Protein AF-A0AAP0M7S3-F1 (afdb_monomer_lite)

Radius of gyration: 16.76 Å; chains: 1; bounding box: 38×35×42 Å

Sequence (106 aa):
MNNKAIVDDWRIKPRLPLLWFIDFLLKQRPIADAIFEDVKRRETLRNILLSIYANKKSVDETLVEIIREPANDEGALDAFVSIVTGPPGPNPVQLMPSISIPVLVL

Organism: NCBI:txid2935761

Secondary structure (DSSP, 8-state):
--TTSSTT-TTT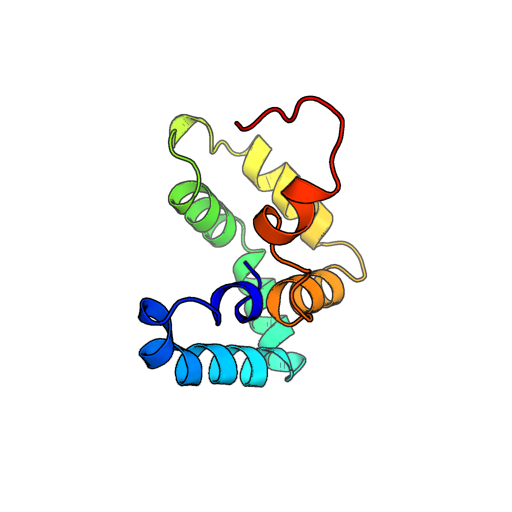GGGHHHHHHHHHHHTSHHHHHHHHHHHTSHHHHHHHHHHH-S-GGG--HHHHHHHHGGGGSTTHHHHHHHHHHSPPPPPHHHHGGG--S-----

Structure (mmCIF, N/CA/C/O backbone):
data_AF-A0AAP0M7S3-F1
#
_entry.id   AF-A0AAP0M7S3-F1
#
loop_
_atom_site.group_PDB
_atom_site.id
_atom_site.type_symbol
_atom_site.label_atom_id
_atom_site.label_alt_id
_atom_site.label_comp_id
_atom_site.label_asym_id
_atom_site.label_entity_id
_atom_site.label_seq_id
_atom_site.pdbx_PDB_ins_code
_atom_site.Cartn_x
_atom_site.Cartn_y
_atom_site.Cartn_z
_atom_site.occupancy
_atom_site.B_iso_or_equiv
_atom_site.auth_seq_id
_atom_site.auth_comp_id
_atom_site.auth_asym_id
_atom_site.auth_atom_id
_atom_site.pdbx_PDB_model_num
ATOM 1 N N . MET A 1 1 ? 4.801 0.216 -2.071 1.00 47.69 1 MET A N 1
ATOM 2 C CA . MET A 1 1 ? 5.813 0.016 -3.132 1.00 47.69 1 MET A CA 1
ATOM 3 C C . MET A 1 1 ? 6.412 -1.356 -2.938 1.00 47.69 1 MET A C 1
ATOM 5 O O . MET A 1 1 ? 6.906 -1.624 -1.851 1.00 47.69 1 MET A O 1
ATOM 9 N N . ASN A 1 2 ? 6.308 -2.209 -3.953 1.00 54.97 2 ASN A N 1
ATOM 10 C CA . ASN A 1 2 ? 6.906 -3.535 -3.954 1.00 54.97 2 ASN A CA 1
ATOM 11 C C . ASN A 1 2 ? 8.407 -3.411 -3.649 1.00 54.97 2 ASN A C 1
ATOM 13 O O . ASN A 1 2 ? 9.156 -2.749 -4.374 1.00 54.97 2 ASN A O 1
ATOM 17 N N . ASN A 1 3 ? 8.820 -4.008 -2.540 1.00 54.75 3 ASN A N 1
ATOM 18 C CA . ASN A 1 3 ? 10.181 -3.968 -2.010 1.00 54.75 3 ASN A CA 1
ATOM 19 C C . ASN A 1 3 ? 11.232 -4.538 -2.977 1.00 54.75 3 ASN A C 1
ATOM 21 O O . ASN A 1 3 ? 12.417 -4.226 -2.850 1.00 54.75 3 ASN A O 1
ATOM 25 N N . LYS A 1 4 ? 10.805 -5.309 -3.979 1.00 55.38 4 LYS A N 1
ATOM 26 C CA . LYS A 1 4 ? 11.673 -5.886 -5.004 1.00 55.38 4 LYS A CA 1
ATOM 27 C C . LYS A 1 4 ? 11.871 -4.985 -6.228 1.00 55.38 4 LYS A C 1
ATOM 29 O O . LYS A 1 4 ? 12.741 -5.267 -7.033 1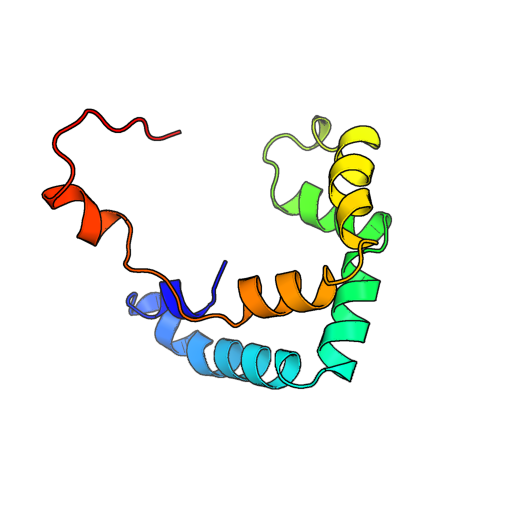.00 55.38 4 LYS A O 1
ATOM 34 N N . ALA A 1 5 ? 11.144 -3.877 -6.387 1.00 53.28 5 ALA A N 1
ATOM 35 C CA . ALA A 1 5 ? 11.425 -2.924 -7.478 1.00 53.28 5 ALA A CA 1
ATOM 36 C C . ALA A 1 5 ? 12.642 -2.024 -7.174 1.00 53.28 5 ALA A C 1
ATOM 38 O O . ALA A 1 5 ? 13.096 -1.251 -8.009 1.00 53.28 5 ALA A O 1
ATOM 39 N N . ILE A 1 6 ? 13.141 -2.111 -5.940 1.00 55.06 6 ILE A N 1
ATOM 40 C CA . ILE A 1 6 ? 14.097 -1.187 -5.335 1.00 55.06 6 ILE A CA 1
ATOM 41 C C . ILE A 1 6 ? 15.506 -1.829 -5.224 1.00 55.06 6 ILE A C 1
ATOM 43 O O . ILE A 1 6 ? 16.482 -1.161 -4.889 1.00 55.06 6 ILE A O 1
ATOM 47 N N . VAL A 1 7 ? 15.645 -3.125 -5.541 1.00 55.41 7 VAL A N 1
ATOM 48 C CA . VAL A 1 7 ? 16.896 -3.908 -5.385 1.00 55.41 7 VAL A CA 1
ATOM 49 C C . VAL A 1 7 ? 18.024 -3.522 -6.343 1.00 55.41 7 VAL A C 1
ATOM 51 O O . VAL A 1 7 ? 19.172 -3.871 -6.064 1.00 55.41 7 VAL A O 1
ATOM 54 N N . ASP A 1 8 ? 17.737 -2.794 -7.422 1.00 57.06 8 ASP A N 1
ATOM 55 C CA . ASP A 1 8 ? 18.761 -2.393 -8.399 1.00 57.06 8 ASP A CA 1
ATOM 56 C C . ASP A 1 8 ? 19.612 -1.197 -7.934 1.00 57.06 8 ASP A C 1
ATOM 58 O O . ASP A 1 8 ? 20.676 -0.935 -8.497 1.00 57.06 8 ASP A O 1
ATOM 62 N N . ASP A 1 9 ? 19.207 -0.493 -6.870 1.00 63.84 9 ASP A N 1
ATOM 63 C CA . ASP A 1 9 ? 19.968 0.629 -6.315 1.00 63.84 9 ASP A CA 1
ATOM 64 C C . ASP A 1 9 ? 20.900 0.169 -5.176 1.00 63.84 9 ASP A C 1
ATOM 66 O O . ASP A 1 9 ? 20.482 -0.348 -4.131 1.00 63.84 9 ASP A O 1
ATOM 70 N N . TRP A 1 10 ? 22.207 0.388 -5.347 1.00 65.44 10 TRP A N 1
ATOM 71 C CA . TRP A 1 10 ? 23.236 0.002 -4.376 1.00 65.44 10 TRP A CA 1
ATOM 72 C C . TRP A 1 10 ? 23.042 0.647 -2.993 1.00 65.44 10 TRP A C 1
ATOM 74 O O . TRP A 1 10 ? 23.476 0.073 -1.992 1.00 65.44 10 TRP A O 1
ATOM 84 N N . ARG A 1 11 ? 22.349 1.792 -2.915 1.00 64.88 11 ARG A N 1
ATOM 85 C CA . ARG A 1 11 ? 22.060 2.523 -1.666 1.00 64.88 11 ARG A CA 1
ATOM 86 C C . ARG A 1 11 ? 21.114 1.767 -0.729 1.00 64.88 11 ARG A C 1
ATOM 88 O O . ARG A 1 11 ? 21.019 2.099 0.452 1.00 64.88 11 ARG A O 1
ATOM 95 N N . ILE A 1 12 ? 20.407 0.764 -1.246 1.00 65.06 12 ILE A N 1
ATOM 96 C CA . ILE A 1 12 ? 19.286 0.101 -0.565 1.00 65.06 12 ILE A CA 1
ATOM 97 C C . ILE A 1 12 ? 19.653 -1.335 -0.164 1.00 65.06 12 ILE A C 1
ATOM 99 O O . ILE A 1 12 ? 19.026 -1.915 0.725 1.00 65.06 12 ILE A O 1
ATOM 103 N N . LYS A 1 13 ? 20.784 -1.841 -0.681 1.00 66.12 13 LYS A N 1
ATOM 104 C CA . LYS A 1 13 ? 21.428 -3.104 -0.289 1.00 66.12 13 LYS A CA 1
ATOM 105 C C . LYS A 1 13 ? 21.495 -3.378 1.224 1.00 66.12 13 LYS A C 1
ATOM 107 O O . LYS A 1 13 ? 21.149 -4.493 1.611 1.00 66.12 13 LYS A O 1
ATOM 112 N N . PRO A 1 14 ? 21.856 -2.426 2.109 1.00 76.19 14 PRO A N 1
ATOM 113 C CA . PRO A 1 14 ? 21.909 -2.711 3.547 1.00 76.19 14 PRO A CA 1
ATOM 114 C C . PRO A 1 14 ? 20.527 -2.937 4.187 1.00 76.19 14 PRO A C 1
ATOM 116 O O . PRO A 1 14 ? 20.446 -3.519 5.264 1.00 76.19 14 PRO A O 1
ATOM 119 N N . ARG A 1 15 ? 19.433 -2.505 3.542 1.00 72.94 15 ARG A N 1
ATOM 120 C CA . ARG A 1 15 ? 18.052 -2.681 4.032 1.00 72.94 15 ARG A CA 1
ATOM 121 C C . ARG A 1 15 ? 17.367 -3.931 3.473 1.00 72.94 15 ARG A C 1
ATOM 123 O O . ARG A 1 15 ? 16.293 -4.288 3.944 1.00 72.94 15 ARG A O 1
ATOM 130 N N . LEU A 1 16 ? 17.986 -4.628 2.521 1.00 74.38 16 LEU A N 1
ATOM 131 C CA . LEU A 1 16 ? 17.464 -5.869 1.938 1.00 74.38 16 LEU A CA 1
ATOM 132 C C . LEU A 1 16 ? 17.081 -6.961 2.946 1.00 74.38 16 LEU A C 1
ATOM 134 O O . LEU A 1 16 ? 15.990 -7.508 2.787 1.00 74.38 16 LEU A O 1
ATOM 138 N N . PRO A 1 17 ? 17.880 -7.274 3.989 1.00 79.50 17 PRO A N 1
ATOM 139 C CA . PRO A 1 17 ? 17.478 -8.300 4.952 1.00 79.50 17 PRO A CA 1
ATOM 140 C C . PRO A 1 17 ? 16.180 -7.931 5.681 1.00 79.50 17 PRO A C 1
ATOM 142 O O . PRO A 1 17 ? 15.355 -8.803 5.941 1.00 79.50 17 PRO A O 1
ATOM 145 N N . LEU A 1 18 ? 15.950 -6.639 5.941 1.00 79.62 18 LEU A N 1
ATOM 146 C CA . LEU A 1 18 ? 14.703 -6.155 6.532 1.00 79.62 18 LEU A CA 1
ATOM 147 C C . LEU A 1 18 ? 13.521 -6.314 5.566 1.00 79.62 18 LEU A C 1
ATOM 149 O O . LEU A 1 18 ? 12.446 -6.739 5.975 1.00 79.62 18 LEU A O 1
ATOM 153 N N . LEU A 1 19 ? 13.714 -6.010 4.281 1.00 76.00 19 LEU A N 1
ATOM 154 C CA . LEU A 1 19 ? 12.667 -6.162 3.266 1.00 76.00 19 LEU A CA 1
ATOM 155 C C . LEU A 1 19 ? 12.257 -7.628 3.076 1.00 76.00 19 LEU A C 1
ATOM 157 O O . LEU A 1 19 ? 11.067 -7.919 2.985 1.00 76.00 19 LEU A O 1
ATOM 161 N N . TRP A 1 20 ? 13.222 -8.549 3.080 1.00 79.06 20 TRP A N 1
ATOM 162 C CA . TRP A 1 20 ? 12.955 -9.991 3.039 1.00 79.06 20 TRP A CA 1
ATOM 163 C C . TRP A 1 20 ? 12.273 -10.499 4.304 1.00 79.06 20 TRP A C 1
ATOM 165 O O . TRP A 1 20 ? 11.430 -11.391 4.235 1.00 79.06 20 TRP A O 1
ATOM 175 N N . PHE A 1 21 ? 12.616 -9.933 5.458 1.00 82.06 21 PHE A N 1
ATOM 176 C CA . PHE A 1 21 ? 11.940 -10.254 6.706 1.00 82.06 21 PHE A CA 1
ATOM 177 C C . PHE A 1 21 ? 10.467 -9.820 6.675 1.00 82.06 21 PHE A C 1
ATOM 179 O O . PHE A 1 21 ? 9.596 -10.591 7.068 1.00 82.06 21 PHE A O 1
ATOM 186 N N . ILE A 1 22 ? 10.167 -8.639 6.126 1.00 79.44 22 ILE A N 1
ATOM 187 C CA . ILE A 1 22 ? 8.785 -8.180 5.916 1.00 79.44 22 ILE A CA 1
ATOM 188 C C . ILE A 1 22 ? 8.039 -9.115 4.950 1.00 79.44 22 ILE A C 1
ATOM 190 O O . ILE A 1 22 ? 6.923 -9.529 5.259 1.00 79.44 22 ILE A O 1
ATOM 194 N N . ASP A 1 23 ? 8.663 -9.520 3.837 1.00 79.44 23 ASP A N 1
ATOM 195 C CA . ASP A 1 23 ? 8.084 -10.522 2.925 1.00 79.44 23 ASP A CA 1
ATOM 196 C C . ASP A 1 23 ? 7.778 -11.839 3.636 1.00 79.44 23 ASP A C 1
ATOM 198 O O . ASP A 1 23 ? 6.738 -12.456 3.407 1.00 79.44 23 ASP A O 1
ATOM 202 N N . PHE A 1 24 ? 8.695 -12.295 4.488 1.00 84.81 24 PHE A N 1
ATOM 203 C CA . PHE A 1 24 ? 8.522 -13.525 5.246 1.00 84.81 24 PHE A CA 1
ATOM 204 C C . PHE A 1 24 ? 7.333 -13.436 6.207 1.00 84.81 24 PHE A C 1
ATOM 206 O O . PHE A 1 24 ? 6.535 -14.372 6.266 1.00 84.81 24 PHE A O 1
ATOM 213 N N . LEU A 1 25 ? 7.185 -12.312 6.911 1.00 83.25 25 LEU A N 1
ATOM 214 C CA . LEU A 1 25 ? 6.051 -12.072 7.802 1.00 83.25 25 LEU A CA 1
ATOM 215 C C . LEU A 1 25 ? 4.726 -12.012 7.034 1.00 83.25 25 LEU A C 1
ATOM 217 O O . LEU A 1 25 ? 3.762 -12.646 7.447 1.00 83.25 25 LEU A O 1
ATOM 221 N N . LEU A 1 26 ? 4.684 -11.330 5.887 1.00 82.38 26 LEU A N 1
ATOM 222 C CA . LEU A 1 26 ? 3.468 -11.209 5.072 1.00 82.38 26 LEU A CA 1
ATOM 223 C C . LEU A 1 26 ? 3.076 -12.505 4.351 1.00 82.38 26 LEU A C 1
ATOM 225 O O . LEU A 1 26 ? 1.908 -12.691 4.021 1.00 82.38 26 LEU A O 1
ATOM 229 N N . LYS A 1 27 ? 4.012 -13.441 4.152 1.00 82.62 27 LYS A N 1
ATOM 230 C CA . LYS A 1 27 ? 3.683 -14.806 3.704 1.00 82.62 27 LYS A CA 1
ATOM 231 C C . LYS A 1 27 ? 2.903 -15.601 4.751 1.00 82.62 27 LYS A C 1
ATOM 233 O O . LYS A 1 27 ? 2.233 -16.569 4.396 1.00 82.62 27 LYS A O 1
ATOM 238 N N . GLN A 1 28 ? 2.984 -15.225 6.027 1.00 89.75 28 GLN A N 1
ATOM 239 C CA . GLN A 1 28 ? 2.175 -15.839 7.074 1.00 89.75 28 GLN A CA 1
ATOM 240 C C . GLN A 1 28 ? 0.793 -15.183 7.078 1.00 89.75 28 GLN A C 1
ATOM 242 O O . GLN A 1 28 ? 0.622 -14.072 7.575 1.00 89.75 28 GLN A O 1
ATOM 247 N N . ARG A 1 29 ? -0.213 -15.898 6.562 1.00 87.50 29 ARG A N 1
ATOM 248 C CA . ARG A 1 29 ? -1.598 -15.410 6.462 1.00 87.50 29 ARG A CA 1
ATOM 249 C C . ARG A 1 29 ? -2.160 -14.768 7.747 1.00 87.50 29 ARG A C 1
ATOM 251 O O . ARG A 1 29 ? -2.722 -13.689 7.621 1.00 87.50 29 ARG A O 1
ATOM 258 N N . PRO A 1 30 ? -1.987 -15.327 8.966 1.00 92.00 30 PRO A N 1
ATOM 259 C CA . PRO A 1 30 ? -2.517 -14.690 10.179 1.00 92.00 30 PRO A CA 1
ATOM 260 C C . PRO A 1 30 ? -1.811 -13.375 10.541 1.00 92.00 30 PRO A C 1
ATOM 262 O O . PRO A 1 30 ? -2.421 -12.490 11.129 1.00 92.00 30 PRO A O 1
ATOM 265 N N . ILE A 1 31 ? -0.530 -13.229 10.189 1.00 91.06 31 ILE A N 1
ATOM 266 C CA . ILE A 1 31 ? 0.213 -11.983 10.419 1.00 91.06 31 ILE A CA 1
ATOM 267 C C . ILE A 1 31 ? -0.235 -10.928 9.406 1.00 91.06 31 ILE A C 1
ATOM 269 O O . ILE A 1 31 ? -0.478 -9.784 9.780 1.00 91.06 31 ILE A O 1
ATOM 273 N N . ALA A 1 32 ? -0.375 -11.318 8.136 1.00 90.69 32 ALA A N 1
ATOM 274 C CA . ALA A 1 32 ? -0.885 -10.440 7.090 1.00 90.69 32 ALA A CA 1
ATOM 275 C C . ALA A 1 32 ? -2.300 -9.937 7.405 1.00 90.69 32 ALA A C 1
ATOM 277 O O . ALA A 1 32 ? -2.550 -8.744 7.269 1.00 90.69 32 ALA A O 1
ATOM 278 N N . ASP A 1 33 ? -3.179 -10.821 7.879 1.00 93.38 33 ASP A N 1
ATOM 279 C CA . ASP A 1 33 ? -4.544 -10.493 8.297 1.00 93.38 33 ASP A CA 1
ATOM 280 C C . ASP A 1 33 ? -4.558 -9.477 9.449 1.00 93.38 33 ASP A C 1
ATOM 282 O O . ASP A 1 33 ? -5.167 -8.416 9.339 1.00 93.38 33 ASP A O 1
ATOM 286 N N . ALA A 1 34 ? -3.780 -9.723 10.509 1.00 94.12 34 ALA A N 1
ATOM 287 C CA . ALA A 1 34 ? -3.687 -8.803 11.642 1.00 94.12 34 ALA A CA 1
ATOM 288 C C . ALA A 1 34 ? -3.169 -7.407 11.243 1.00 94.12 34 ALA A C 1
ATOM 290 O O . ALA A 1 34 ? -3.690 -6.393 11.710 1.00 94.12 34 ALA A O 1
ATOM 291 N N . ILE A 1 35 ? -2.155 -7.346 10.374 1.00 92.25 35 ILE A N 1
ATOM 292 C CA . ILE A 1 35 ? -1.620 -6.077 9.857 1.00 92.25 35 ILE A CA 1
ATOM 293 C C . ILE A 1 35 ? -2.659 -5.378 8.976 1.00 92.25 35 ILE A C 1
ATOM 295 O O . ILE A 1 35 ? -2.838 -4.167 9.085 1.00 92.25 35 ILE A O 1
ATOM 299 N N . PHE A 1 36 ? -3.338 -6.120 8.103 1.00 94.00 36 PHE A N 1
ATOM 300 C CA . PHE A 1 36 ? -4.340 -5.571 7.197 1.00 94.00 36 PHE A CA 1
ATOM 301 C C . PHE A 1 36 ? -5.524 -4.972 7.959 1.00 94.00 36 PHE A C 1
ATOM 303 O O . PHE A 1 36 ? -5.921 -3.842 7.678 1.00 94.00 36 PHE A O 1
ATOM 310 N N . GLU A 1 37 ? -6.023 -5.668 8.980 1.00 94.38 37 GLU A N 1
ATOM 311 C CA . GLU A 1 37 ? -7.092 -5.164 9.844 1.00 94.38 37 GLU A CA 1
ATOM 312 C C . GLU A 1 37 ? -6.673 -3.919 10.640 1.00 94.38 37 GLU A C 1
ATOM 314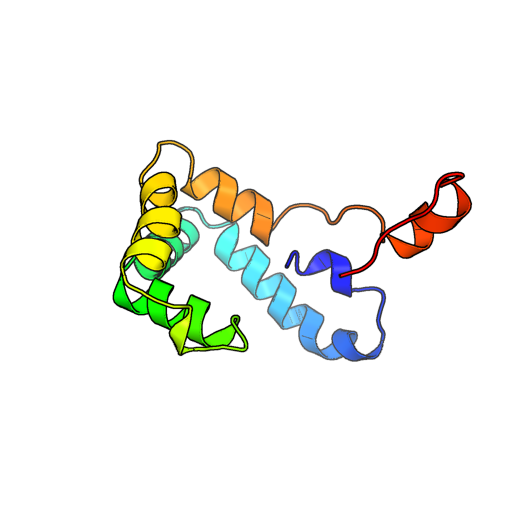 O O . GLU A 1 37 ? -7.486 -3.015 10.829 1.00 94.38 37 GLU A O 1
ATOM 319 N N . ASP A 1 38 ? -5.408 -3.807 11.061 1.00 94.44 38 ASP A N 1
ATOM 320 C CA . ASP A 1 38 ? -4.899 -2.580 11.689 1.00 94.44 38 ASP A CA 1
ATOM 321 C C . ASP A 1 38 ? -4.809 -1.411 10.695 1.00 94.44 38 ASP A C 1
ATOM 323 O O . ASP A 1 38 ? -5.258 -0.303 10.991 1.00 94.44 38 ASP A O 1
ATOM 327 N N . VAL A 1 39 ? -4.306 -1.662 9.482 1.00 93.31 39 VAL A N 1
ATOM 328 C CA . VAL A 1 39 ? -4.213 -0.656 8.410 1.00 93.31 39 VAL A CA 1
ATOM 329 C C . VAL A 1 39 ? -5.597 -0.165 7.975 1.00 93.31 39 VAL A C 1
ATOM 331 O O . VAL A 1 39 ? -5.753 1.017 7.667 1.00 93.31 39 VAL A O 1
ATOM 334 N N . LYS A 1 40 ? -6.609 -1.039 7.993 1.00 93.38 40 LYS A N 1
ATOM 335 C CA . LYS A 1 40 ? -8.012 -0.706 7.702 1.00 93.38 40 LYS A CA 1
ATOM 336 C C . LYS A 1 40 ? -8.660 0.209 8.732 1.00 93.38 40 LYS A C 1
ATOM 338 O O . LYS A 1 40 ? -9.693 0.820 8.436 1.00 93.38 40 LYS A O 1
ATOM 343 N N . ARG A 1 41 ? -8.105 0.313 9.944 1.00 95.69 41 ARG A N 1
ATOM 344 C CA . ARG A 1 41 ? -8.645 1.216 10.966 1.00 95.69 41 ARG A CA 1
ATOM 345 C C . ARG A 1 41 ? -8.597 2.642 10.454 1.00 95.69 41 ARG A C 1
ATOM 347 O O . ARG A 1 41 ? -7.599 3.091 9.895 1.00 95.69 41 ARG A O 1
ATOM 354 N N . ARG A 1 42 ? -9.692 3.362 10.669 1.00 95.00 42 ARG A N 1
ATOM 355 C CA . ARG A 1 42 ? -9.884 4.709 10.134 1.00 95.00 42 ARG A CA 1
ATOM 356 C C . ARG A 1 42 ? -8.760 5.655 10.561 1.00 95.00 42 ARG A C 1
ATOM 358 O O . ARG A 1 42 ? -8.233 6.375 9.716 1.00 95.00 42 ARG A O 1
ATOM 365 N N . GLU A 1 43 ? -8.356 5.637 11.833 1.00 95.62 43 GLU A N 1
ATOM 366 C CA . GLU A 1 43 ? -7.270 6.494 12.318 1.00 95.62 43 GLU A CA 1
ATOM 367 C C . GLU A 1 43 ? -5.919 6.114 11.703 1.00 95.62 43 GLU A C 1
ATOM 369 O O . GLU A 1 43 ? -5.166 6.992 11.277 1.00 95.62 43 GLU A O 1
ATOM 374 N N . THR A 1 44 ? -5.620 4.815 11.614 1.00 95.81 44 THR A N 1
ATOM 375 C CA . THR A 1 44 ? -4.377 4.311 11.016 1.00 95.81 44 THR A CA 1
ATOM 376 C C . THR A 1 44 ? -4.291 4.697 9.543 1.00 95.81 44 THR A C 1
ATOM 378 O O . THR A 1 44 ? -3.302 5.302 9.121 1.00 95.81 44 THR A O 1
ATOM 381 N N . LEU A 1 45 ? -5.352 4.448 8.775 1.00 95.44 45 LEU A N 1
ATOM 382 C CA . LEU A 1 45 ? -5.432 4.807 7.362 1.00 95.44 45 LEU A CA 1
ATOM 383 C C . LEU A 1 45 ? -5.284 6.318 7.156 1.00 95.44 45 LEU A C 1
ATOM 385 O O . LEU A 1 45 ? -4.508 6.760 6.307 1.00 95.44 45 LEU A O 1
ATOM 389 N N . ARG A 1 46 ? -5.961 7.125 7.982 1.00 96.75 46 ARG A N 1
ATOM 390 C CA . ARG A 1 46 ? -5.835 8.587 7.966 1.00 96.75 46 ARG A CA 1
ATOM 391 C C . ARG A 1 46 ? -4.393 9.029 8.206 1.00 96.75 46 ARG A C 1
ATOM 393 O O . ARG A 1 46 ? -3.894 9.883 7.476 1.00 96.75 46 ARG A O 1
ATOM 400 N N . ASN A 1 47 ? -3.707 8.442 9.184 1.00 97.06 47 ASN A N 1
ATOM 401 C CA . ASN A 1 47 ? -2.310 8.761 9.487 1.00 97.06 47 ASN A CA 1
ATOM 402 C C . ASN A 1 47 ? -1.367 8.378 8.337 1.00 97.06 47 ASN A C 1
ATOM 404 O O . ASN A 1 47 ? -0.460 9.144 8.002 1.00 97.06 47 ASN A O 1
ATOM 408 N N . ILE A 1 48 ? -1.611 7.240 7.681 1.00 95.06 48 ILE A N 1
ATOM 409 C CA . ILE A 1 48 ? -0.865 6.824 6.488 1.00 95.06 48 ILE A CA 1
ATOM 410 C C . ILE A 1 48 ? -1.070 7.836 5.357 1.00 95.06 48 ILE A C 1
ATOM 412 O O . ILE A 1 48 ? -0.089 8.340 4.807 1.00 95.06 48 ILE A O 1
ATOM 416 N N . LEU A 1 49 ? -2.316 8.204 5.046 1.00 95.56 49 LEU A N 1
ATOM 417 C CA . LEU A 1 49 ? -2.623 9.200 4.013 1.00 95.56 49 LEU A CA 1
ATOM 418 C C . LEU A 1 49 ? -1.990 10.558 4.336 1.00 95.56 49 LEU A C 1
ATOM 420 O O . LEU A 1 49 ? -1.380 11.181 3.465 1.00 95.56 49 LEU A O 1
ATOM 424 N N . LEU A 1 50 ? -2.037 10.978 5.602 1.00 97.38 50 LEU A N 1
ATOM 425 C CA . LEU A 1 50 ? -1.349 12.177 6.076 1.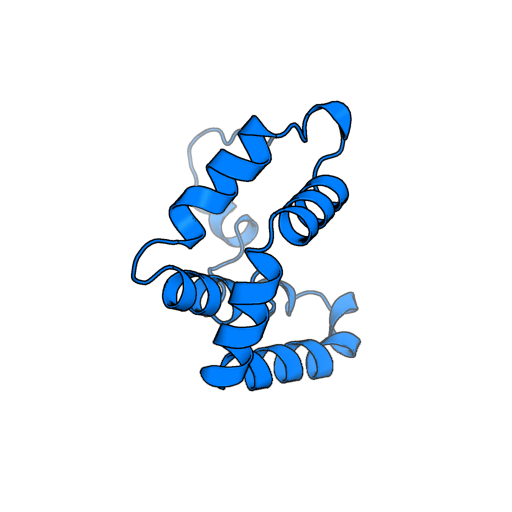00 97.38 50 LEU A CA 1
ATOM 426 C C . LEU A 1 50 ? 0.166 12.084 5.924 1.00 97.38 50 LEU A C 1
ATOM 428 O O . LEU A 1 50 ? 0.788 13.122 5.763 1.00 97.38 50 LEU A O 1
ATOM 432 N N . SER A 1 51 ? 0.793 10.910 5.950 1.00 96.00 51 SER A N 1
ATOM 433 C CA . SER A 1 51 ? 2.236 10.797 5.692 1.00 96.00 51 SER A CA 1
ATOM 434 C C . SER A 1 51 ? 2.590 10.956 4.206 1.00 96.00 51 SER A C 1
ATOM 436 O O . SER A 1 51 ? 3.650 11.493 3.889 1.00 96.00 51 SER A O 1
ATOM 438 N N . ILE A 1 52 ? 1.681 10.563 3.306 1.00 93.75 52 ILE A N 1
ATOM 439 C CA . ILE A 1 52 ? 1.906 10.500 1.852 1.00 93.75 52 ILE A CA 1
ATOM 440 C C . ILE A 1 52 ? 1.541 11.820 1.164 1.00 93.75 52 ILE A C 1
ATOM 442 O O . ILE A 1 52 ? 2.312 12.346 0.364 1.00 93.75 52 ILE A O 1
ATOM 446 N N . TYR A 1 53 ? 0.365 12.372 1.467 1.00 94.50 53 TYR A N 1
ATOM 447 C CA . TYR A 1 53 ? -0.139 13.566 0.793 1.00 94.50 53 TYR A CA 1
ATOM 448 C C . TYR A 1 53 ? 0.655 14.802 1.213 1.00 94.50 53 TYR A C 1
ATOM 450 O O . TYR A 1 53 ? 0.777 15.096 2.403 1.00 94.50 53 TYR A O 1
ATOM 458 N N . ALA A 1 54 ? 1.164 15.572 0.248 1.00 94.56 54 ALA A N 1
ATOM 459 C CA . ALA A 1 54 ? 1.873 16.821 0.532 1.00 94.56 54 ALA A CA 1
ATOM 460 C C . ALA A 1 54 ? 0.953 17.843 1.225 1.00 94.56 54 ALA A C 1
ATOM 462 O O . ALA A 1 54 ? 1.296 18.390 2.274 1.00 94.56 54 ALA A O 1
ATOM 463 N N . ASN A 1 55 ? -0.253 18.044 0.683 1.00 95.62 55 ASN A N 1
ATOM 464 C CA . ASN A 1 55 ? -1.272 18.886 1.300 1.00 95.62 55 ASN A CA 1
ATOM 465 C C . ASN A 1 55 ? -2.107 18.088 2.311 1.00 95.62 55 ASN A C 1
ATOM 467 O O . ASN A 1 55 ? -3.006 17.336 1.940 1.00 95.62 55 ASN A O 1
ATOM 471 N N . LYS A 1 56 ? -1.861 18.307 3.605 1.00 95.56 56 LYS A N 1
ATOM 472 C CA . LYS A 1 56 ? -2.586 17.613 4.685 1.00 95.56 56 LYS A CA 1
ATOM 473 C C . LYS A 1 56 ? -4.070 17.980 4.750 1.00 95.56 56 LYS A C 1
ATOM 475 O O . LYS A 1 56 ? -4.866 17.170 5.208 1.00 95.56 56 LYS A O 1
ATOM 480 N N . LYS A 1 57 ? -4.455 19.167 4.263 1.00 94.88 57 LYS A N 1
ATOM 481 C CA . LYS A 1 57 ? -5.865 19.591 4.212 1.00 94.88 57 LYS A CA 1
ATOM 482 C C . LYS A 1 57 ? -6.682 18.783 3.203 1.00 94.88 57 LYS A C 1
ATOM 484 O O . LYS A 1 57 ? -7.897 18.757 3.318 1.00 94.88 57 LYS A O 1
ATOM 489 N N . SER A 1 58 ? -6.023 18.130 2.243 1.00 94.38 58 SER A N 1
ATOM 490 C CA . SER A 1 58 ? -6.671 17.231 1.284 1.00 94.38 58 SER A CA 1
ATOM 491 C C . SER A 1 58 ? -7.035 15.872 1.888 1.00 94.38 58 SER A C 1
ATOM 493 O O . SER A 1 58 ? -7.761 15.119 1.255 1.00 94.38 58 SER A O 1
ATOM 495 N N . VAL A 1 59 ? -6.542 15.544 3.091 1.00 96.69 59 VAL A N 1
ATOM 496 C CA . VAL A 1 59 ? -6.898 14.307 3.800 1.00 96.69 59 VAL A CA 1
ATOM 497 C C . VAL A 1 59 ? -8.112 14.571 4.689 1.00 96.69 59 VAL A C 1
ATOM 499 O O . VAL A 1 59 ? -8.011 14.754 5.909 1.00 96.69 59 VAL A O 1
ATOM 502 N N . ASP A 1 60 ? -9.270 14.654 4.048 1.00 96.69 60 ASP A N 1
ATOM 503 C CA . ASP A 1 60 ? -10.564 14.760 4.710 1.00 96.69 60 ASP A CA 1
ATOM 504 C C . ASP A 1 60 ? -11.176 13.380 4.990 1.00 96.69 60 ASP A C 1
ATOM 506 O O . ASP A 1 60 ? -10.595 12.335 4.698 1.00 96.69 60 ASP A O 1
ATOM 510 N N . GLU A 1 61 ? -12.334 13.383 5.643 1.00 95.62 61 GLU A N 1
ATOM 511 C CA . GLU A 1 61 ? -13.024 12.149 6.017 1.00 95.62 61 GLU A CA 1
ATOM 512 C C . GLU A 1 61 ? -13.566 11.385 4.805 1.00 95.62 61 GLU A C 1
ATOM 514 O O . GLU A 1 61 ? -13.565 10.156 4.794 1.00 95.62 61 GLU A O 1
ATOM 519 N N . THR A 1 62 ? -13.972 12.113 3.766 1.00 96.62 62 THR A N 1
ATOM 520 C CA . THR A 1 62 ? -14.482 11.540 2.520 1.00 96.62 62 THR A CA 1
ATOM 521 C C . THR A 1 62 ? -13.398 10.728 1.823 1.00 96.62 62 THR A C 1
ATOM 523 O O . THR A 1 62 ? -13.638 9.584 1.446 1.00 96.62 62 THR A O 1
ATOM 526 N N . LEU A 1 63 ? -12.186 11.277 1.699 1.00 96.25 63 LEU A N 1
ATOM 527 C CA . LEU A 1 63 ? -11.049 10.568 1.119 1.00 96.25 63 LEU A CA 1
ATOM 528 C C . LEU A 1 63 ? -10.708 9.312 1.924 1.00 96.25 63 LEU A C 1
ATOM 530 O O . LEU A 1 63 ? -10.465 8.260 1.337 1.00 96.25 63 LEU A O 1
ATOM 534 N N . VAL A 1 64 ? -10.683 9.415 3.257 1.00 96.44 64 VAL A N 1
ATOM 535 C CA . VAL A 1 64 ? -10.388 8.262 4.120 1.00 96.44 64 VAL A CA 1
ATOM 536 C C . VAL A 1 64 ? -11.414 7.155 3.891 1.00 96.44 64 VAL A C 1
ATOM 538 O O . VAL A 1 64 ? -11.013 6.006 3.720 1.00 96.44 64 VAL A O 1
ATOM 541 N N . GLU A 1 65 ? -12.709 7.476 3.830 1.00 96.44 65 GLU A N 1
ATOM 542 C CA . GLU A 1 65 ? -13.741 6.455 3.631 1.00 96.44 65 GLU A CA 1
ATOM 543 C C . GLU A 1 65 ? -13.705 5.851 2.222 1.00 96.44 65 GLU A C 1
ATOM 545 O O . GLU A 1 65 ? -13.773 4.633 2.112 1.00 96.44 65 GLU A O 1
ATOM 550 N N . ILE A 1 66 ? -13.480 6.651 1.170 1.00 96.38 66 ILE A N 1
ATOM 551 C CA . ILE A 1 66 ? -13.340 6.150 -0.214 1.00 96.38 66 ILE A CA 1
ATOM 552 C C . ILE A 1 66 ? -12.211 5.117 -0.330 1.00 96.38 66 ILE A C 1
ATOM 554 O O . ILE A 1 66 ? -12.328 4.145 -1.071 1.00 96.38 66 ILE A O 1
ATOM 558 N N . ILE A 1 67 ? -11.103 5.313 0.391 1.00 94.81 67 ILE A N 1
ATOM 559 C CA . ILE A 1 67 ? -9.991 4.352 0.396 1.00 94.81 67 ILE A CA 1
ATOM 560 C C . ILE A 1 67 ? -10.292 3.151 1.306 1.00 94.81 67 ILE A C 1
ATOM 562 O O . ILE A 1 67 ? -9.842 2.040 1.024 1.00 94.81 67 ILE A O 1
ATOM 566 N N . ARG A 1 68 ? -11.037 3.356 2.398 1.00 95.56 68 ARG A N 1
ATOM 567 C CA . ARG A 1 68 ? -11.354 2.312 3.383 1.00 95.56 68 ARG A CA 1
ATOM 568 C C . ARG A 1 68 ? -12.426 1.342 2.902 1.00 95.56 68 ARG A C 1
ATOM 570 O O . ARG A 1 68 ? -12.337 0.160 3.216 1.00 95.56 68 ARG A O 1
ATOM 577 N N . GLU A 1 69 ? -13.430 1.828 2.182 1.00 95.94 69 GLU A N 1
ATOM 578 C CA . GLU A 1 69 ? -14.567 1.047 1.689 1.00 95.94 69 GLU A CA 1
ATOM 579 C C . GLU A 1 69 ? -14.133 -0.224 0.933 1.00 95.94 69 GLU A C 1
ATOM 581 O O . GLU A 1 69 ? -14.461 -1.307 1.425 1.00 95.94 69 GLU A O 1
ATOM 586 N N . PRO A 1 70 ? -13.295 -0.159 -0.125 1.00 95.19 70 PRO A N 1
ATOM 587 C CA . PRO A 1 70 ? -12.858 -1.353 -0.856 1.00 95.19 70 PRO A CA 1
ATOM 588 C C . PRO A 1 70 ? -11.964 -2.287 -0.028 1.00 95.19 70 PRO A C 1
ATOM 590 O O . PRO A 1 70 ? -11.765 -3.444 -0.385 1.00 95.19 70 PRO A O 1
ATOM 593 N N . ALA A 1 71 ? -11.409 -1.825 1.097 1.00 93.81 71 ALA A N 1
ATOM 594 C CA . ALA A 1 71 ? -10.637 -2.689 1.986 1.00 93.81 71 ALA A CA 1
ATOM 595 C C . ALA A 1 71 ? -11.528 -3.645 2.808 1.00 93.81 71 ALA A C 1
ATOM 597 O O . ALA A 1 71 ? -11.019 -4.569 3.448 1.00 93.81 71 ALA A O 1
ATOM 598 N N . ASN A 1 72 ? -12.849 -3.436 2.810 1.00 93.69 72 ASN A N 1
ATOM 599 C CA . ASN A 1 72 ? -13.819 -4.344 3.424 1.00 93.69 72 ASN A CA 1
ATOM 600 C C . ASN A 1 72 ? -14.357 -5.400 2.451 1.00 93.69 72 ASN A C 1
ATOM 602 O O . ASN A 1 72 ? -15.083 -6.292 2.890 1.00 93.69 72 ASN A O 1
ATOM 606 N N . ASP A 1 73 ? -13.994 -5.317 1.172 1.00 95.38 73 ASP A 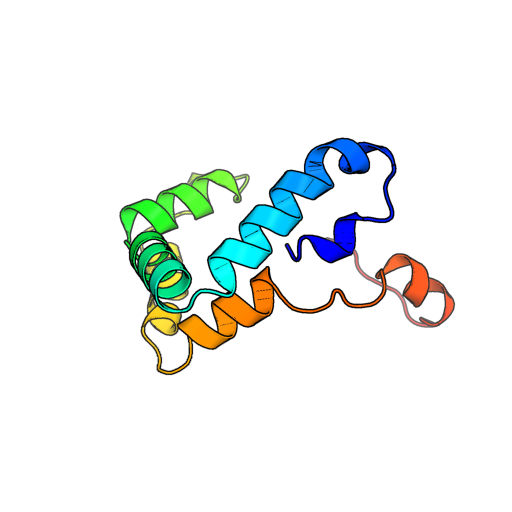N 1
ATOM 607 C CA . ASP A 1 73 ? -14.447 -6.262 0.160 1.00 95.38 73 ASP A CA 1
ATOM 608 C C . ASP A 1 73 ? -13.754 -7.622 0.297 1.00 95.38 73 ASP A C 1
ATOM 610 O O . ASP A 1 73 ? -12.622 -7.758 0.781 1.00 95.38 73 ASP A O 1
ATOM 614 N N . GLU A 1 74 ? -14.443 -8.660 -0.174 1.00 94.38 74 GLU A N 1
ATOM 615 C CA . GLU A 1 74 ? -13.878 -10.001 -0.253 1.00 94.38 74 GLU A CA 1
ATOM 616 C C . GLU A 1 74 ? -12.640 -10.007 -1.168 1.00 94.38 74 GLU A C 1
ATOM 618 O O . GLU A 1 74 ? -12.642 -9.450 -2.265 1.00 94.38 74 GLU A O 1
ATOM 623 N N . GLY A 1 75 ? -11.551 -10.626 -0.704 1.00 93.69 75 GLY A N 1
ATOM 624 C CA . GLY A 1 75 ? -10.280 -10.676 -1.436 1.00 93.69 75 GLY A CA 1
ATOM 625 C C . GLY A 1 75 ? -9.387 -9.438 -1.277 1.00 93.69 75 GLY A C 1
ATOM 626 O O . GLY A 1 75 ? -8.266 -9.436 -1.793 1.00 93.69 75 GLY A O 1
ATOM 627 N N . ALA A 1 76 ? -9.801 -8.413 -0.521 1.00 95.06 76 ALA A N 1
ATOM 628 C CA . ALA A 1 76 ? -8.979 -7.221 -0.297 1.00 95.06 76 ALA A CA 1
ATOM 629 C C . ALA A 1 76 ? -7.651 -7.533 0.426 1.00 95.06 76 ALA A C 1
ATOM 631 O O . ALA A 1 76 ? -6.607 -6.977 0.075 1.00 95.06 76 ALA A O 1
ATOM 632 N N . LEU A 1 77 ? -7.660 -8.484 1.370 1.00 93.31 77 LEU A N 1
ATOM 633 C CA . LEU A 1 77 ? -6.444 -8.984 2.023 1.00 93.31 77 LEU A CA 1
ATOM 634 C C . LEU A 1 77 ? -5.485 -9.626 1.010 1.00 93.31 77 LEU A C 1
ATOM 636 O O . LEU A 1 77 ? -4.284 -9.355 1.027 1.00 93.31 77 LEU A O 1
ATOM 640 N N . ASP A 1 78 ? -6.003 -10.465 0.114 1.00 92.88 78 ASP A N 1
ATOM 641 C CA . ASP A 1 78 ? -5.181 -11.161 -0.877 1.00 92.88 78 ASP A CA 1
ATOM 642 C C . ASP A 1 78 ? -4.582 -10.163 -1.885 1.00 92.88 78 ASP A C 1
ATOM 644 O O . ASP A 1 78 ? -3.400 -10.256 -2.233 1.00 92.88 78 ASP A O 1
ATOM 648 N N . ALA A 1 79 ? -5.351 -9.143 -2.284 1.00 92.19 79 ALA A N 1
ATOM 649 C CA . ALA A 1 79 ? -4.857 -8.032 -3.094 1.00 92.19 79 ALA A CA 1
ATOM 650 C C . ALA A 1 79 ? -3.751 -7.242 -2.371 1.00 92.19 79 ALA A C 1
ATOM 652 O O . ALA A 1 79 ? -2.709 -6.956 -2.969 1.00 92.19 79 ALA A O 1
ATOM 653 N N . PHE A 1 80 ? -3.929 -6.943 -1.080 1.00 90.69 80 PHE A N 1
ATOM 654 C CA . PHE A 1 80 ? -2.918 -6.280 -0.255 1.00 90.69 80 PHE A CA 1
ATOM 655 C C . PHE A 1 80 ? -1.614 -7.088 -0.200 1.00 90.69 80 PHE A C 1
ATOM 657 O O . PHE A 1 80 ? -0.543 -6.560 -0.516 1.00 90.69 80 PHE A O 1
ATOM 664 N N . VAL A 1 81 ? -1.696 -8.384 0.116 1.00 89.62 81 VAL A N 1
ATOM 665 C CA . VAL A 1 81 ? -0.528 -9.279 0.152 1.00 89.62 81 VAL A CA 1
ATOM 666 C C . VAL A 1 81 ? 0.157 -9.333 -1.215 1.00 89.62 81 VAL A C 1
ATOM 668 O O . VAL A 1 81 ? 1.385 -9.223 -1.286 1.00 89.62 81 VAL A O 1
ATOM 671 N N . SER A 1 82 ? -0.611 -9.433 -2.302 1.00 89.06 82 SER A N 1
ATOM 672 C CA . SER A 1 82 ? -0.082 -9.460 -3.670 1.00 89.06 82 SER A CA 1
ATOM 673 C C . SER A 1 82 ? 0.662 -8.170 -4.037 1.00 89.06 82 SER A C 1
ATOM 675 O O . SER A 1 82 ? 1.757 -8.226 -4.597 1.00 89.06 82 SER A O 1
ATOM 677 N N . ILE A 1 83 ? 0.126 -7.000 -3.679 1.00 85.81 83 ILE A N 1
ATOM 678 C CA . ILE A 1 83 ? 0.757 -5.701 -3.972 1.00 85.81 83 ILE A CA 1
ATOM 679 C C . ILE A 1 83 ? 2.069 -5.525 -3.199 1.00 85.81 83 ILE A C 1
ATOM 681 O O . ILE A 1 83 ? 3.033 -4.964 -3.733 1.00 85.81 83 ILE A O 1
ATOM 685 N N . VAL A 1 84 ? 2.120 -5.977 -1.943 1.00 83.25 84 VAL A N 1
ATOM 686 C CA . VAL A 1 84 ? 3.302 -5.781 -1.093 1.00 83.25 84 VAL A CA 1
ATOM 687 C C . VAL A 1 84 ? 4.397 -6.806 -1.392 1.00 83.25 84 VAL A C 1
ATOM 689 O O . VAL A 1 84 ? 5.564 -6.425 -1.451 1.00 83.25 84 VAL A O 1
ATOM 692 N N . THR A 1 85 ? 4.033 -8.074 -1.613 1.00 81.81 85 THR A N 1
ATOM 693 C CA . THR A 1 85 ? 4.993 -9.195 -1.717 1.00 81.81 85 THR A CA 1
ATOM 694 C C . THR A 1 85 ? 5.230 -9.709 -3.141 1.00 81.81 85 THR A C 1
ATOM 696 O O . THR A 1 85 ? 6.148 -10.518 -3.363 1.00 81.81 85 THR A O 1
ATOM 699 N N . GLY A 1 86 ? 4.411 -9.275 -4.106 1.00 80.12 86 GLY A N 1
ATOM 700 C CA . GLY A 1 86 ? 4.446 -9.738 -5.492 1.00 80.12 86 GLY A CA 1
ATOM 701 C C . GLY A 1 86 ? 5.808 -9.536 -6.169 1.00 80.12 86 GLY A C 1
ATOM 702 O O . GLY A 1 86 ? 6.684 -8.844 -5.649 1.00 80.12 86 GLY A O 1
ATOM 703 N N . PRO A 1 87 ? 6.060 -10.152 -7.333 1.00 73.56 87 PRO A N 1
ATOM 704 C CA . PRO A 1 87 ? 7.254 -9.851 -8.113 1.00 73.56 87 PRO A CA 1
ATOM 705 C C . PRO A 1 87 ? 7.173 -8.418 -8.673 1.00 73.56 87 PRO A C 1
ATOM 707 O O . PRO A 1 87 ? 6.090 -7.962 -9.043 1.00 73.56 87 PRO A O 1
ATOM 710 N N . PRO A 1 88 ? 8.289 -7.677 -8.712 1.00 70.38 88 PRO A N 1
ATOM 711 C CA . PRO A 1 88 ? 8.302 -6.338 -9.275 1.00 70.38 88 PRO A CA 1
ATOM 712 C C . PRO A 1 88 ? 8.188 -6.440 -10.796 1.00 70.38 88 PRO A C 1
ATOM 714 O O . PRO A 1 88 ? 8.779 -7.324 -11.418 1.00 70.38 88 PRO A O 1
ATOM 717 N N . GLY A 1 89 ? 7.428 -5.532 -11.401 1.00 77.00 89 GLY A N 1
ATOM 718 C CA . GLY A 1 89 ? 7.472 -5.353 -12.849 1.00 77.00 89 GLY A CA 1
ATOM 719 C C . GLY A 1 89 ? 8.815 -4.763 -13.304 1.00 77.00 89 GLY A C 1
ATOM 720 O O . GLY A 1 89 ? 9.580 -4.263 -12.472 1.00 77.00 89 GLY A O 1
ATOM 721 N N . PRO A 1 90 ? 9.103 -4.788 -14.618 1.00 81.00 90 PRO A N 1
ATOM 722 C CA . PRO A 1 90 ? 10.259 -4.096 -15.179 1.00 81.00 90 PRO A CA 1
ATOM 723 C C . PRO A 1 90 ? 10.205 -2.600 -14.851 1.00 81.00 90 PRO A C 1
ATOM 725 O O . PRO A 1 90 ? 9.130 -1.996 -14.790 1.00 81.00 90 PRO A O 1
ATOM 728 N N . ASN A 1 91 ? 11.373 -1.998 -14.633 1.00 78.94 91 ASN A N 1
ATOM 729 C CA . ASN A 1 91 ? 11.456 -0.583 -14.292 1.00 78.94 91 ASN A CA 1
ATOM 730 C C . ASN A 1 91 ? 10.908 0.264 -15.462 1.00 78.94 91 ASN A C 1
ATOM 732 O O . ASN A 1 91 ? 11.329 0.034 -16.598 1.00 78.94 91 ASN A O 1
ATOM 736 N N . PRO A 1 92 ? 10.042 1.269 -15.223 1.00 82.50 9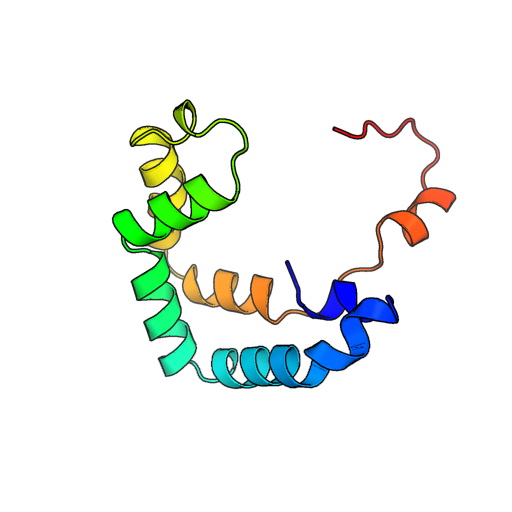2 PRO A N 1
ATOM 737 C CA . PRO A 1 92 ? 9.526 2.134 -16.285 1.00 82.50 92 PRO A CA 1
ATOM 738 C C . PRO A 1 92 ? 10.616 2.734 -17.185 1.00 82.50 92 PRO A C 1
ATOM 740 O O . PRO A 1 92 ? 10.421 2.832 -18.391 1.00 82.50 92 PRO A O 1
ATOM 743 N N . VAL A 1 93 ? 11.797 3.050 -16.641 1.00 84.94 93 VAL A N 1
ATOM 744 C CA . VAL A 1 93 ? 12.948 3.563 -17.407 1.00 84.94 93 VAL A CA 1
ATOM 745 C C . VAL A 1 93 ? 13.451 2.549 -18.437 1.00 84.94 93 VAL A C 1
ATOM 747 O O . VAL A 1 93 ? 13.820 2.938 -19.541 1.00 84.94 93 VAL A O 1
ATOM 750 N N . GLN A 1 94 ? 13.424 1.252 -18.115 1.00 86.06 94 GLN A N 1
ATOM 751 C CA . GLN A 1 94 ? 13.778 0.182 -19.058 1.00 86.06 94 GLN A CA 1
ATOM 752 C C . GLN A 1 94 ? 12.745 0.049 -20.184 1.00 86.06 94 GLN A C 1
ATOM 754 O O . GLN A 1 94 ? 13.072 -0.458 -21.253 1.00 86.06 94 GLN A O 1
ATOM 759 N N . LEU A 1 95 ? 11.513 0.510 -19.952 1.00 86.75 95 LEU A N 1
ATOM 760 C CA . LEU A 1 95 ? 10.431 0.494 -20.934 1.00 86.75 95 LEU A CA 1
ATOM 761 C C . LEU A 1 95 ? 10.425 1.748 -21.820 1.00 86.75 95 LEU A C 1
ATOM 763 O O . LEU A 1 95 ? 9.921 1.692 -22.933 1.00 86.75 95 LEU A O 1
ATOM 767 N N . MET A 1 96 ? 11.017 2.863 -21.381 1.00 89.69 96 MET A N 1
ATOM 768 C CA . MET A 1 96 ? 11.035 4.117 -22.151 1.00 89.69 96 MET A CA 1
ATOM 769 C C . MET A 1 96 ? 11.531 3.975 -23.603 1.00 89.69 96 MET A C 1
ATOM 771 O O . MET A 1 96 ? 10.910 4.580 -24.474 1.00 89.69 96 MET A O 1
ATOM 775 N N . PRO A 1 97 ? 12.579 3.181 -23.923 1.00 91.25 97 PRO A N 1
ATOM 776 C CA . PRO A 1 97 ? 13.055 3.046 -25.301 1.00 91.25 97 PRO A CA 1
ATOM 777 C C . PRO A 1 97 ? 12.041 2.424 -26.272 1.00 91.25 97 PRO A C 1
ATOM 779 O O . PRO A 1 97 ? 12.173 2.620 -27.477 1.00 91.25 97 PRO A O 1
ATOM 782 N N . SER A 1 98 ? 11.057 1.659 -25.781 1.00 91.38 98 SER A N 1
ATOM 783 C CA . SER A 1 98 ? 10.025 1.037 -26.623 1.00 91.38 98 SER A CA 1
ATOM 784 C C . SER A 1 98 ? 8.777 1.908 -26.804 1.00 91.38 98 SER A C 1
ATOM 786 O O . SER A 1 98 ? 7.905 1.560 -27.601 1.00 91.38 98 SER A O 1
ATOM 788 N N . ILE A 1 99 ? 8.686 3.045 -26.107 1.00 92.75 99 ILE A N 1
ATOM 789 C CA . ILE A 1 99 ? 7.552 3.966 -26.192 1.00 92.75 99 ILE A CA 1
ATOM 790 C C . ILE A 1 99 ? 7.828 5.008 -27.283 1.00 92.75 99 ILE A C 1
ATOM 792 O O . ILE A 1 99 ? 8.759 5.801 -27.186 1.00 92.75 99 ILE A O 1
ATOM 796 N N . SER A 1 100 ? 6.989 5.031 -28.320 1.00 94.56 100 SER A N 1
ATOM 797 C CA . SER A 1 100 ? 7.095 5.966 -29.454 1.00 94.56 100 SER A CA 1
ATOM 798 C C . SER A 1 100 ? 6.170 7.187 -29.357 1.00 94.56 100 SER A C 1
ATOM 800 O O . SER A 1 100 ? 6.174 8.036 -30.246 1.00 94.56 100 SER A O 1
ATOM 802 N N . ILE A 1 101 ? 5.372 7.282 -28.291 1.00 94.75 101 ILE A N 1
ATOM 803 C CA . ILE A 1 101 ? 4.399 8.358 -28.058 1.00 94.75 101 ILE A CA 1
ATOM 804 C C . ILE A 1 101 ? 4.863 9.301 -26.935 1.00 94.75 101 ILE A C 1
ATOM 806 O O . ILE A 1 101 ? 5.614 8.872 -26.058 1.00 94.75 101 ILE A O 1
ATOM 810 N N . PRO A 1 102 ? 4.419 10.574 -26.916 1.00 92.94 102 PRO A N 1
ATOM 811 C CA . PRO A 1 102 ? 4.724 11.486 -25.816 1.00 92.94 102 PRO A CA 1
ATOM 812 C C . PRO A 1 102 ? 4.232 10.941 -24.468 1.00 92.94 102 PRO A C 1
ATOM 814 O O . PRO A 1 102 ? 3.077 10.535 -24.343 1.00 92.94 102 PRO A O 1
ATOM 817 N N . VAL A 1 103 ? 5.102 10.967 -23.455 1.00 92.44 103 VAL A N 1
ATOM 818 C CA . VAL A 1 103 ? 4.794 10.529 -22.085 1.00 92.44 103 VAL A CA 1
ATOM 819 C C . VAL A 1 103 ? 4.647 11.753 -21.183 1.00 92.44 103 VAL A C 1
ATOM 821 O O . VAL A 1 103 ? 5.563 12.569 -21.090 1.00 92.44 103 VAL A O 1
ATOM 824 N N . LEU A 1 104 ? 3.502 11.874 -20.506 1.00 91.94 104 LEU A N 1
ATOM 825 C CA . LEU A 1 104 ? 3.274 12.881 -19.468 1.00 91.94 104 LEU A CA 1
ATOM 826 C C . LEU A 1 104 ? 3.755 12.344 -18.116 1.00 91.94 104 LEU A C 1
ATOM 828 O O . LEU A 1 104 ? 3.312 11.284 -17.679 1.00 91.94 104 LEU A O 1
ATOM 832 N N . VAL A 1 105 ? 4.630 13.096 -17.452 1.00 88.69 105 VAL A N 1
ATOM 833 C CA . VAL A 1 105 ? 5.114 12.805 -16.095 1.00 88.69 105 VAL A CA 1
ATOM 834 C C . VAL A 1 105 ? 4.557 13.877 -15.159 1.00 88.69 105 VAL A C 1
ATOM 836 O O . VAL A 1 105 ? 4.727 15.064 -15.439 1.00 88.69 105 VAL A O 1
ATOM 839 N N . LEU A 1 106 ? 3.863 13.452 -14.098 1.00 86.56 106 LEU A N 1
ATOM 840 C CA . LEU A 1 106 ? 3.178 14.302 -13.115 1.00 86.56 106 LEU A CA 1
ATOM 841 C C . LEU A 1 106 ? 3.862 14.247 -11.747 1.00 86.56 106 LEU A C 1
ATOM 843 O O . LEU A 1 106 ? 4.336 13.147 -11.381 1.00 86.56 106 LEU A O 1
#

Foldseek 3Di:
DAPQVCVVDPVCVVCVVVLVVVLVQLVPPVSLVVVLVVCLPLVNVLVVCCVPDPDNVVSDSVVSCVVNVCSPDPCNSVVVSCVHNPHDDPDVVVVVVVDPDDDDDD

pLDDT: mean 85.99, std 12.35, range [47.69, 97.38]